Protein AF-A0AA94LKA6-F1 (afdb_monomer)

Secondary structure (DSSP, 8-state):
-HHHHHHHHHHHHHHT----PPP-TT-EEEETTEEEEEEEEE--BTTBPPEEEEEEEEE--SEEE--SEEE-TTSS-EEEEEEEEEEEE-TT-SEEEE-TT--EE-TTTTTTS---EEEE-

Nearest PDB structures (foldseek):
  2wym-assembly1_B  TM=2.350E-01  e=1.177E+00  Escherichia coli
  2wyl-assembly1_F  TM=4.725E-01  e=9.584E+00  Escherichia coli
  1ycf-assembly1_A  TM=3.942E-01  e=8.557E+00  Neomoorella thermoacetica
  6cfw-assembly1_K  TM=2.877E-01  e=5.754E+00  Pyrococcus furiosus DSM 3638
  2wyl-assembly1_C  TM=2.743E-01  e=3.264E+00  Escherichia coli

Organism: NCBI:txid1177574

Sequence (121 aa):
MKKIKFLLFVLLALLYVSNANALIVNDTFTRDGNTYRVTKMDEAHDGIPQTYNVAFVSSTNTTVNIPATVADPHNQYTFNVTAIANNSTVPNATSVTMPNTIVRIEANAFKGGNITSASST

Foldseek 3Di:
DVVVVVVVVVVVVVVPPDPDDDDDAQDWADDPQWIKGWHDADPDDPNRHTATAIATAEGQDQEAEDDQWDAGPVNPDIHGHAEHDALREYANYQEYEEEPSHPYYDHNRHPPHNHPYYYYD

InterPro domains:
  IPR032675 Leucine-rich repeat domain superfamily [G3DSA:3.80.10.10] (16-121)

Structure (mmCIF, N/CA/C/O backbone):
data_AF-A0AA94LKA6-F1
#
_entry.id   AF-A0AA94LKA6-F1
#
loop_
_atom_site.group_PDB
_atom_site.id
_atom_site.type_symbol
_atom_site.label_atom_id
_atom_site.label_alt_id
_atom_site.label_comp_id
_atom_site.label_asym_id
_atom_site.label_entity_id
_atom_site.label_seq_id
_atom_site.pdbx_PDB_ins_code
_atom_site.Cartn_x
_atom_site.Cartn_y
_atom_site.Cartn_z
_atom_site.occupancy
_atom_site.B_iso_or_equiv
_atom_site.auth_seq_id
_atom_site.auth_comp_id
_atom_site.auth_asym_id
_atom_site.auth_atom_id
_atom_site.pdbx_PDB_model_num
ATOM 1 N N . MET A 1 1 ? 1.556 45.954 -26.045 1.00 61.50 1 MET A N 1
ATOM 2 C CA . MET A 1 1 ? 0.857 45.415 -24.850 1.00 61.50 1 MET A CA 1
ATOM 3 C C . MET A 1 1 ? 0.376 43.963 -24.982 1.00 61.50 1 MET A C 1
ATOM 5 O O . MET A 1 1 ? 0.544 43.226 -24.023 1.00 61.50 1 MET A O 1
ATOM 9 N N . LYS A 1 2 ? -0.186 43.507 -26.119 1.00 63.22 2 LYS A N 1
ATOM 10 C CA . LYS A 1 2 ? -0.680 42.112 -26.267 1.00 63.22 2 LYS A CA 1
ATOM 11 C C . LYS A 1 2 ? 0.407 41.027 -26.110 1.00 63.22 2 LYS A C 1
ATOM 13 O O . LYS A 1 2 ? 0.162 40.033 -25.443 1.00 63.22 2 LYS A O 1
ATOM 18 N N . LYS A 1 3 ? 1.616 41.247 -26.649 1.00 65.31 3 LYS A N 1
ATOM 19 C CA . LYS A 1 3 ? 2.727 40.269 -26.606 1.00 65.31 3 LYS A CA 1
ATOM 20 C C . LYS A 1 3 ? 3.337 40.072 -25.208 1.00 65.31 3 LYS A C 1
ATOM 22 O O . LYS A 1 3 ? 3.614 38.946 -24.828 1.00 65.31 3 LYS A O 1
ATOM 27 N N . ILE A 1 4 ? 3.473 41.149 -24.429 1.00 76.56 4 ILE A N 1
ATOM 28 C CA . ILE A 1 4 ? 3.952 41.091 -23.032 1.00 76.56 4 ILE A CA 1
ATOM 29 C C . ILE A 1 4 ? 2.937 40.369 -22.141 1.00 76.56 4 ILE A C 1
ATOM 31 O O . ILE A 1 4 ? 3.318 39.530 -21.337 1.00 76.56 4 ILE A O 1
ATOM 35 N N . LYS A 1 5 ? 1.638 40.642 -22.329 1.00 71.56 5 LYS A N 1
ATOM 36 C CA . LYS A 1 5 ? 0.571 39.930 -21.612 1.00 71.56 5 LYS A CA 1
ATOM 37 C C . LYS A 1 5 ? 0.575 38.435 -21.943 1.00 71.56 5 LYS A C 1
ATOM 39 O O . LYS A 1 5 ? 0.506 37.628 -21.032 1.00 71.56 5 LYS A O 1
ATOM 44 N N . PHE A 1 6 ? 0.721 38.069 -23.218 1.00 79.88 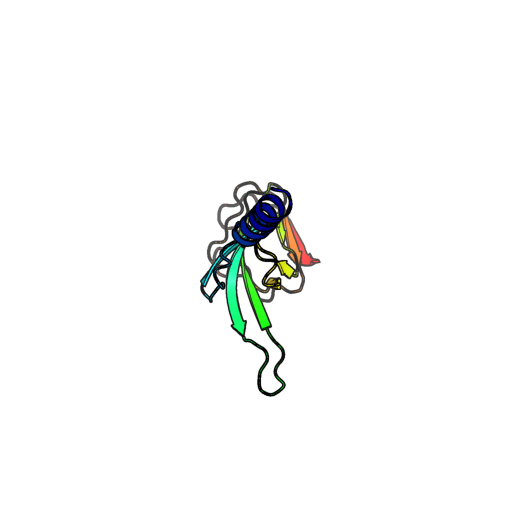6 PHE A N 1
ATOM 45 C CA . PHE A 1 6 ? 0.834 36.667 -23.634 1.00 79.88 6 PHE A CA 1
ATOM 46 C C . PHE A 1 6 ? 2.064 35.971 -23.030 1.00 79.88 6 PHE A C 1
ATOM 48 O O . PHE A 1 6 ? 1.937 34.877 -22.493 1.00 79.88 6 PHE A O 1
ATOM 55 N N . LEU A 1 7 ? 3.230 36.626 -23.040 1.00 83.00 7 LEU A N 1
ATOM 56 C CA . LEU A 1 7 ? 4.447 36.089 -22.424 1.00 83.00 7 LEU A CA 1
ATOM 57 C C . LEU A 1 7 ? 4.286 35.885 -20.908 1.00 83.00 7 LEU A C 1
ATOM 59 O O . LEU A 1 7 ? 4.722 34.866 -20.388 1.00 83.00 7 LEU A O 1
ATOM 63 N N . LEU A 1 8 ? 3.609 36.807 -20.215 1.00 82.62 8 LEU A N 1
ATOM 64 C CA . LEU A 1 8 ? 3.268 36.662 -18.796 1.00 82.62 8 LEU A CA 1
ATOM 65 C C . LEU A 1 8 ? 2.346 35.462 -18.534 1.00 82.62 8 LEU A C 1
ATOM 67 O O . LEU A 1 8 ? 2.559 34.753 -17.557 1.00 82.62 8 LEU A O 1
ATOM 71 N N . PHE A 1 9 ? 1.370 35.192 -19.408 1.00 81.69 9 PHE A N 1
ATOM 72 C CA . PHE A 1 9 ? 0.513 34.004 -19.284 1.00 81.69 9 PHE A CA 1
ATOM 73 C C . PHE A 1 9 ? 1.287 32.697 -19.494 1.00 81.69 9 PHE A C 1
ATOM 75 O O . PHE A 1 9 ? 1.067 31.741 -18.755 1.00 81.69 9 PHE A O 1
ATOM 82 N N . VAL A 1 10 ? 2.224 32.659 -20.445 1.00 81.75 10 VAL A N 1
ATOM 83 C CA . VAL A 1 10 ? 3.100 31.492 -20.655 1.00 81.75 10 VAL A CA 1
ATOM 84 C C . VAL A 1 10 ? 4.052 31.298 -19.470 1.00 81.75 10 VAL A C 1
ATOM 86 O O . VAL A 1 10 ? 4.216 30.179 -18.997 1.00 81.75 10 VAL A O 1
ATOM 89 N N . LEU A 1 11 ? 4.635 32.377 -18.939 1.00 79.81 11 LEU A N 1
ATOM 90 C CA . LEU A 1 11 ? 5.523 32.313 -17.777 1.00 79.81 11 LEU A CA 1
ATOM 91 C C . LEU A 1 11 ? 4.784 31.842 -16.515 1.00 79.81 11 LEU A C 1
ATOM 93 O O . LEU A 1 11 ? 5.321 31.049 -15.748 1.00 79.81 11 LEU A O 1
ATOM 97 N N . LEU A 1 12 ? 3.537 32.284 -16.325 1.00 77.31 12 LEU A N 1
ATOM 98 C CA . LEU A 1 12 ? 2.699 31.836 -15.217 1.00 77.31 12 LEU A CA 1
ATOM 99 C C . LEU A 1 12 ? 2.337 30.351 -15.355 1.00 77.31 12 LEU A C 1
ATOM 101 O O . LEU A 1 12 ? 2.409 29.632 -14.368 1.00 77.31 12 LEU A O 1
ATOM 105 N N . ALA A 1 13 ? 2.041 29.870 -16.570 1.00 72.88 13 ALA A N 1
ATOM 106 C CA . ALA A 1 13 ? 1.808 28.449 -16.847 1.00 72.88 13 ALA A CA 1
ATOM 107 C C . ALA A 1 13 ? 3.033 27.567 -16.526 1.00 72.88 13 ALA A C 1
ATOM 109 O O . ALA A 1 13 ? 2.875 26.455 -16.033 1.00 72.88 13 ALA A O 1
ATOM 110 N N . LEU A 1 14 ? 4.251 28.073 -16.745 1.00 67.75 14 LEU A N 1
ATOM 111 C CA . LEU A 1 14 ? 5.497 27.366 -16.419 1.00 67.75 14 LEU A CA 1
ATOM 112 C C . LEU A 1 14 ? 5.802 27.334 -14.911 1.00 67.75 14 LEU A C 1
ATOM 114 O O . LEU A 1 14 ? 6.500 26.437 -14.452 1.00 67.75 14 LEU A O 1
ATOM 118 N N . LEU A 1 15 ? 5.259 28.269 -14.124 1.00 62.84 15 LEU A N 1
ATOM 119 C CA . LEU A 1 15 ? 5.354 28.247 -12.657 1.00 62.84 15 LEU A CA 1
ATOM 120 C C . LEU A 1 15 ? 4.411 27.215 -12.011 1.00 62.84 15 LEU A C 1
ATOM 122 O O . LEU A 1 15 ? 4.591 26.892 -10.841 1.00 62.84 15 LEU A O 1
ATOM 126 N N . TYR A 1 16 ? 3.440 26.671 -12.757 1.00 62.47 16 TYR A N 1
ATOM 127 C CA . TYR A 1 16 ? 2.584 25.572 -12.288 1.00 62.47 16 TYR A CA 1
ATOM 128 C C . TYR A 1 16 ? 3.267 24.199 -12.330 1.00 62.47 16 TYR A C 1
ATOM 130 O O . TYR A 1 16 ? 2.633 23.204 -11.979 1.00 62.47 16 TYR A O 1
ATOM 138 N N . VAL A 1 17 ? 4.534 24.105 -12.748 1.00 58.72 17 VAL A N 1
ATOM 139 C CA . VAL A 1 17 ? 5.273 22.839 -12.699 1.00 58.72 17 VAL A CA 1
ATOM 140 C C . VAL A 1 17 ? 5.467 22.453 -11.230 1.00 58.72 17 VAL A C 1
ATOM 142 O O . VAL A 1 17 ? 6.297 23.015 -10.519 1.00 58.72 17 VAL A O 1
ATOM 145 N N . SER A 1 18 ? 4.655 21.509 -10.757 1.00 60.53 18 SER A N 1
ATOM 146 C CA . SER A 1 18 ? 4.778 20.924 -9.426 1.00 60.53 18 SER A CA 1
ATOM 147 C C . SER A 1 18 ? 6.123 20.210 -9.309 1.00 60.53 18 SER A C 1
ATOM 149 O O . SER A 1 18 ? 6.449 19.371 -10.149 1.00 60.53 18 SER A O 1
ATOM 151 N N . ASN A 1 19 ? 6.889 20.518 -8.261 1.00 57.09 19 ASN A N 1
ATOM 152 C CA . ASN A 1 19 ? 8.121 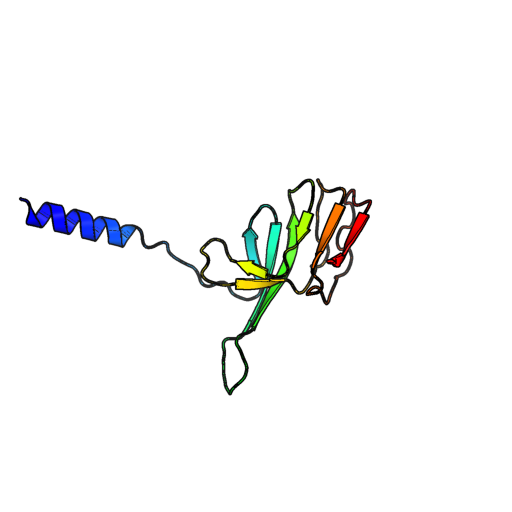19.805 -7.929 1.00 57.09 19 ASN A CA 1
ATOM 153 C C . ASN A 1 19 ? 7.776 18.351 -7.561 1.00 57.09 19 ASN A C 1
ATOM 155 O O . ASN A 1 19 ? 7.404 18.070 -6.422 1.00 57.09 19 ASN A O 1
ATOM 159 N N . ALA A 1 20 ? 7.852 17.437 -8.528 1.00 62.91 20 ALA A N 1
ATOM 160 C CA . ALA A 1 20 ? 7.701 16.009 -8.284 1.00 62.91 20 ALA A CA 1
ATOM 161 C C . ALA A 1 20 ? 9.022 15.476 -7.714 1.00 62.91 20 ALA A C 1
ATOM 163 O O . ALA A 1 20 ? 10.021 15.378 -8.426 1.00 62.91 20 ALA A O 1
ATOM 164 N N . ASN A 1 21 ? 9.045 15.174 -6.415 1.00 75.25 21 ASN A N 1
ATOM 165 C CA . ASN A 1 21 ? 10.150 14.412 -5.841 1.00 75.25 21 ASN A CA 1
ATOM 166 C C . ASN A 1 21 ? 9.991 12.953 -6.271 1.00 75.25 21 ASN A C 1
ATOM 168 O O . ASN A 1 21 ? 8.911 12.382 -6.119 1.00 75.25 21 ASN A O 1
ATOM 172 N N . ALA A 1 22 ? 11.058 12.356 -6.798 1.00 85.06 22 ALA A N 1
ATOM 173 C CA . ALA A 1 22 ? 11.060 10.931 -7.086 1.00 85.06 22 ALA A CA 1
ATOM 174 C C . ALA A 1 22 ? 10.933 10.151 -5.771 1.00 85.06 22 ALA A C 1
ATOM 176 O O . ALA A 1 22 ? 11.685 10.404 -4.831 1.00 85.06 22 ALA A O 1
ATOM 177 N N . LEU A 1 23 ? 9.984 9.216 -5.717 1.00 93.38 23 LEU A N 1
ATOM 178 C CA . LEU A 1 23 ? 9.861 8.295 -4.594 1.00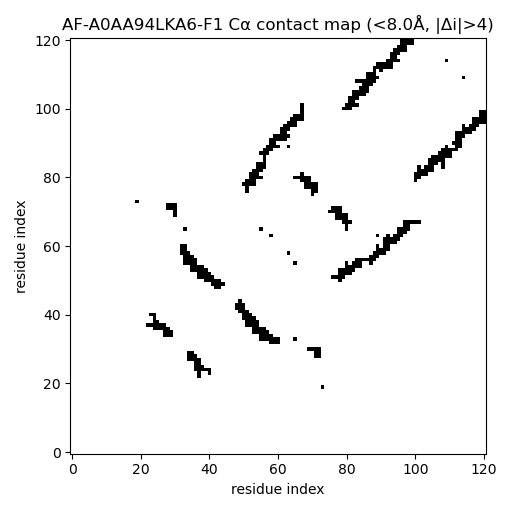 93.38 23 LEU A CA 1
ATOM 179 C C . LEU A 1 23 ? 11.017 7.288 -4.623 1.00 93.38 23 LEU A C 1
ATOM 181 O O . LEU A 1 23 ? 11.371 6.772 -5.682 1.00 93.38 23 LEU A O 1
ATOM 185 N N . ILE A 1 24 ? 11.566 6.966 -3.458 1.00 95.25 24 ILE A N 1
ATOM 186 C CA . ILE A 1 24 ? 12.568 5.913 -3.269 1.00 95.25 24 ILE A CA 1
ATOM 187 C C . ILE A 1 24 ? 12.057 4.841 -2.303 1.00 95.25 24 ILE A C 1
ATOM 189 O O . ILE A 1 24 ? 11.024 4.987 -1.650 1.00 95.25 24 ILE A O 1
ATOM 193 N N . VAL A 1 25 ? 12.770 3.717 -2.212 1.00 97.50 25 VAL A N 1
ATOM 194 C CA . VAL A 1 25 ? 12.430 2.648 -1.261 1.00 97.50 25 VAL A CA 1
ATOM 195 C C . VAL A 1 25 ? 12.382 3.199 0.169 1.00 97.50 25 VAL A C 1
ATOM 197 O O . VAL A 1 25 ? 13.277 3.923 0.595 1.00 97.50 25 VAL A O 1
ATOM 200 N N . ASN A 1 26 ? 11.354 2.781 0.911 1.00 97.88 26 ASN A N 1
ATOM 201 C CA . ASN A 1 26 ? 10.933 3.241 2.239 1.00 97.88 26 ASN A CA 1
ATOM 202 C C . ASN A 1 26 ? 10.148 4.552 2.293 1.00 97.88 26 ASN A C 1
ATOM 204 O O . ASN A 1 26 ? 9.562 4.821 3.346 1.00 97.88 26 ASN A O 1
ATOM 208 N N . ASP A 1 27 ? 10.036 5.300 1.195 1.00 97.69 27 ASP A N 1
ATOM 209 C CA . ASP A 1 27 ? 9.120 6.436 1.163 1.00 97.69 27 ASP A CA 1
ATOM 210 C C . ASP A 1 27 ? 7.681 5.976 1.359 1.00 97.69 27 ASP A C 1
ATOM 212 O O . ASP A 1 27 ? 7.297 4.855 1.006 1.00 97.69 27 ASP A O 1
ATOM 216 N N . THR A 1 28 ? 6.869 6.868 1.921 1.00 97.94 28 THR A N 1
ATOM 217 C CA . THR A 1 28 ? 5.440 6.629 2.102 1.00 97.94 28 THR A CA 1
ATOM 218 C C . THR A 1 28 ? 4.620 7.661 1.361 1.00 97.94 28 THR A C 1
ATOM 220 O O . THR A 1 28 ? 5.018 8.817 1.241 1.00 97.94 28 THR A O 1
ATOM 223 N N . PHE A 1 29 ? 3.454 7.243 0.889 1.00 97.81 29 PHE A N 1
A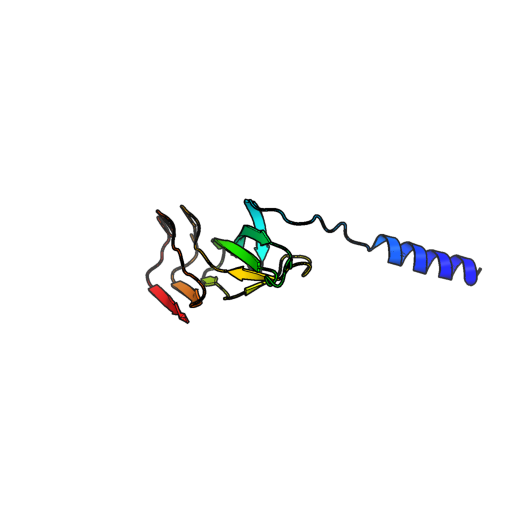TOM 224 C CA . PHE A 1 29 ? 2.470 8.137 0.301 1.00 97.81 29 PHE A CA 1
ATOM 225 C C . PHE A 1 29 ? 1.060 7.679 0.658 1.00 97.81 29 PHE A C 1
ATOM 227 O O . PHE A 1 29 ? 0.832 6.515 0.999 1.00 97.81 29 PHE A O 1
ATOM 234 N N . THR A 1 30 ? 0.104 8.599 0.562 1.00 97.62 30 THR A N 1
ATOM 235 C CA . THR A 1 30 ? -1.308 8.325 0.832 1.00 97.62 30 THR A CA 1
ATOM 236 C C . THR A 1 30 ? -2.130 8.507 -0.437 1.00 97.62 30 THR A C 1
ATOM 238 O O . THR A 1 30 ? -1.952 9.482 -1.166 1.00 97.62 30 THR A O 1
ATOM 241 N N . ARG A 1 31 ? -3.053 7.579 -0.687 1.00 97.31 31 ARG A N 1
ATOM 242 C CA . ARG A 1 31 ? -4.035 7.643 -1.771 1.00 97.31 31 ARG A CA 1
ATOM 243 C C . ARG A 1 31 ? -5.353 7.062 -1.273 1.00 97.31 31 ARG A C 1
ATOM 245 O O . ARG A 1 31 ? -5.357 5.991 -0.672 1.00 97.31 31 ARG A O 1
ATOM 252 N N . ASP A 1 32 ? -6.449 7.788 -1.481 1.00 95.88 32 ASP A N 1
ATOM 253 C CA . ASP A 1 32 ? -7.810 7.356 -1.127 1.00 95.88 32 ASP A CA 1
ATOM 254 C C . ASP A 1 32 ? -7.954 6.888 0.339 1.00 95.88 32 ASP A C 1
ATOM 256 O O . ASP A 1 32 ? -8.592 5.882 0.641 1.00 95.88 32 ASP A O 1
ATOM 260 N N . GLY A 1 33 ? -7.306 7.600 1.270 1.00 96.12 33 GLY A N 1
ATOM 261 C CA . GLY A 1 33 ? -7.334 7.290 2.708 1.00 96.12 33 GLY A CA 1
ATOM 262 C C . GLY A 1 33 ? -6.437 6.123 3.144 1.00 96.12 33 GLY A C 1
ATOM 263 O O . GLY A 1 33 ? -6.358 5.837 4.337 1.00 96.12 33 GLY A O 1
ATOM 264 N N . ASN A 1 34 ? -5.730 5.478 2.212 1.00 98.06 34 ASN A N 1
ATOM 265 C CA . ASN A 1 34 ? -4.777 4.404 2.479 1.00 98.06 34 ASN A CA 1
ATOM 266 C C . ASN A 1 34 ? -3.337 4.921 2.382 1.00 98.06 34 ASN A C 1
ATOM 268 O O . ASN A 1 34 ? -2.998 5.652 1.452 1.00 98.06 34 ASN A O 1
ATOM 272 N N . THR A 1 35 ? -2.476 4.507 3.307 1.00 98.56 35 THR A N 1
ATOM 273 C CA . THR A 1 35 ? -1.038 4.797 3.295 1.00 98.56 35 THR A CA 1
ATOM 274 C C . THR A 1 35 ? -0.268 3.586 2.797 1.00 98.56 35 THR A C 1
ATOM 276 O O . THR A 1 35 ? -0.509 2.462 3.245 1.00 98.56 35 THR A O 1
ATOM 279 N N . TYR A 1 36 ? 0.698 3.826 1.920 1.00 98.69 36 TYR A N 1
ATOM 280 C CA . TYR A 1 36 ? 1.555 2.815 1.320 1.00 98.69 36 TYR A CA 1
ATOM 281 C C . TYR A 1 36 ? 3.020 3.162 1.550 1.00 98.69 36 TYR A C 1
ATOM 283 O O . TYR A 1 36 ? 3.371 4.336 1.636 1.00 98.69 36 TYR A O 1
ATOM 291 N N . ARG A 1 37 ? 3.873 2.140 1.629 1.00 98.75 37 ARG A N 1
ATOM 292 C CA . ARG A 1 37 ? 5.331 2.271 1.687 1.00 98.75 37 ARG A CA 1
ATOM 293 C C . ARG A 1 37 ? 5.951 1.642 0.455 1.00 98.75 37 ARG A C 1
ATOM 295 O O . ARG A 1 37 ? 5.680 0.477 0.170 1.00 98.75 37 ARG A O 1
ATOM 302 N N . VAL A 1 38 ? 6.810 2.377 -0.236 1.00 98.56 38 VAL A N 1
ATOM 303 C CA . VAL A 1 38 ? 7.576 1.873 -1.375 1.00 98.56 38 VAL A CA 1
ATOM 304 C C . VAL A 1 38 ? 8.533 0.791 -0.892 1.00 98.56 38 VAL A C 1
ATOM 306 O O . VAL A 1 38 ? 9.316 0.990 0.034 1.00 98.56 38 VAL A O 1
ATOM 309 N N . THR A 1 39 ? 8.451 -0.380 -1.514 1.00 98.44 39 THR A N 1
ATOM 310 C CA . THR A 1 39 ? 9.290 -1.546 -1.187 1.00 98.44 39 THR A CA 1
ATOM 311 C C . THR A 1 39 ? 10.240 -1.920 -2.311 1.00 98.44 39 THR A C 1
ATOM 313 O O . THR A 1 39 ? 11.219 -2.617 -2.060 1.00 98.44 39 THR A O 1
ATOM 316 N N . LYS A 1 40 ? 9.959 -1.466 -3.536 1.00 98.00 40 LYS A N 1
ATOM 317 C CA . LYS A 1 40 ? 10.771 -1.758 -4.711 1.00 98.00 40 LYS A CA 1
ATOM 318 C C . LYS A 1 40 ? 10.644 -0.645 -5.750 1.00 98.00 40 LYS A C 1
ATOM 320 O O . LYS A 1 40 ? 9.518 -0.241 -6.040 1.00 98.00 40 LYS A O 1
ATOM 325 N N . MET A 1 41 ? 11.784 -0.207 -6.284 1.00 96.62 41 MET A N 1
ATOM 326 C CA . MET A 1 41 ? 11.920 0.755 -7.384 1.00 96.62 41 MET A CA 1
ATOM 327 C C . MET A 1 41 ? 12.974 0.239 -8.370 1.00 96.62 41 MET A C 1
ATOM 329 O O . MET A 1 41 ? 14.105 0.718 -8.368 1.00 96.62 41 MET A O 1
ATOM 333 N N . ASP A 1 42 ? 12.608 -0.766 -9.171 1.00 95.31 42 ASP A N 1
ATOM 334 C CA . ASP A 1 42 ? 13.486 -1.301 -10.218 1.00 95.31 42 ASP A CA 1
ATOM 335 C C . ASP A 1 42 ? 12.991 -0.827 -11.586 1.00 95.31 42 ASP A C 1
ATOM 337 O O . ASP A 1 42 ? 11.900 -1.200 -12.029 1.00 95.31 42 ASP A O 1
ATOM 341 N N . GLU A 1 43 ? 13.799 -0.002 -12.244 1.00 93.62 43 GLU A N 1
ATOM 342 C CA . GLU A 1 43 ? 13.601 0.421 -13.632 1.00 93.62 43 GLU A CA 1
ATOM 343 C C . GLU A 1 43 ? 13.833 -0.750 -14.598 1.00 93.62 43 GLU A C 1
ATOM 345 O O . GLU A 1 43 ? 14.514 -1.722 -14.270 1.00 93.62 43 GLU A O 1
ATOM 350 N N . ALA A 1 44 ? 13.286 -0.666 -15.812 1.00 94.81 44 ALA A N 1
ATOM 351 C CA . ALA A 1 44 ? 13.541 -1.687 -16.825 1.00 94.81 44 ALA A CA 1
ATOM 352 C C . ALA A 1 44 ? 15.021 -1.680 -17.258 1.00 94.81 44 ALA A C 1
ATOM 354 O O . ALA A 1 44 ? 15.544 -0.647 -17.679 1.00 94.81 44 ALA A O 1
ATOM 355 N N . HIS A 1 45 ? 15.686 -2.836 -17.211 1.00 93.81 45 HIS A N 1
ATOM 356 C CA . HIS A 1 45 ? 17.068 -3.006 -17.675 1.00 93.81 45 HIS A CA 1
ATOM 357 C C . HIS A 1 45 ? 17.315 -4.448 -18.141 1.00 93.81 45 HIS A C 1
ATOM 359 O O . HIS A 1 45 ? 16.669 -5.368 -17.659 1.00 93.81 45 HIS A O 1
ATOM 365 N N . ASP A 1 46 ? 18.226 -4.669 -19.095 1.00 94.31 46 ASP A N 1
ATOM 366 C CA . ASP A 1 46 ? 18.673 -6.009 -19.536 1.00 94.31 46 ASP A CA 1
ATOM 367 C C . ASP A 1 46 ? 17.552 -7.012 -19.897 1.00 94.31 46 ASP A C 1
ATOM 369 O O . ASP A 1 46 ? 17.671 -8.217 -19.679 1.00 94.31 46 ASP A O 1
ATOM 373 N N . GLY A 1 47 ? 16.431 -6.524 -20.443 1.00 93.12 47 GLY A N 1
ATOM 374 C CA . GLY A 1 47 ? 15.256 -7.352 -20.756 1.00 93.12 47 GLY A CA 1
ATOM 375 C C . GLY A 1 47 ? 14.388 -7.716 -19.543 1.00 93.12 47 GLY A C 1
ATOM 376 O O . GLY A 1 47 ? 13.391 -8.421 -19.693 1.00 93.12 47 GLY A O 1
ATOM 377 N N . ILE A 1 48 ? 14.731 -7.213 -18.357 1.00 93.12 48 ILE A N 1
ATOM 378 C CA . ILE A 1 48 ? 13.929 -7.281 -17.139 1.00 93.12 48 ILE A CA 1
ATOM 379 C C . ILE A 1 48 ? 12.924 -6.120 -17.164 1.00 93.12 48 ILE A C 1
ATOM 381 O O . ILE A 1 48 ? 13.323 -4.963 -17.334 1.00 93.12 48 ILE A O 1
ATOM 385 N N . PRO A 1 49 ? 11.615 -6.394 -17.019 1.00 94.25 49 PRO A N 1
ATOM 386 C CA . PRO A 1 49 ? 10.609 -5.347 -16.990 1.00 94.25 49 PRO A CA 1
ATOM 387 C C . PRO A 1 49 ? 10.695 -4.528 -15.700 1.00 94.25 49 PRO A C 1
ATOM 389 O O . PRO A 1 49 ? 11.017 -5.039 -14.624 1.00 94.25 49 PRO A O 1
ATOM 392 N N . GLN A 1 50 ? 10.314 -3.258 -15.816 1.00 95.44 50 GLN A N 1
ATOM 393 C CA . GLN A 1 50 ? 10.143 -2.354 -14.685 1.00 95.44 50 GLN A CA 1
ATOM 394 C C . GLN A 1 50 ? 9.234 -2.985 -13.621 1.00 95.44 50 GLN A C 1
ATOM 396 O O . GLN A 1 50 ? 8.175 -3.531 -13.937 1.00 95.44 50 GLN A O 1
ATOM 401 N N . THR A 1 51 ? 9.632 -2.898 -12.353 1.00 96.75 51 THR A N 1
ATOM 402 C CA . THR A 1 51 ? 8.870 -3.455 -11.231 1.00 96.75 51 THR A CA 1
ATOM 403 C C . THR A 1 51 ? 8.837 -2.489 -10.056 1.00 96.75 51 THR A C 1
ATOM 405 O O . THR A 1 51 ? 9.826 -2.336 -9.336 1.00 96.75 51 THR A O 1
ATOM 408 N N . TYR A 1 52 ? 7.658 -1.917 -9.801 1.00 98.12 52 TYR A N 1
ATOM 409 C CA . TYR A 1 52 ? 7.395 -1.045 -8.657 1.00 98.12 52 TYR A CA 1
ATOM 410 C C . TYR A 1 52 ? 6.397 -1.683 -7.714 1.00 98.12 52 TYR A C 1
ATOM 412 O O . TYR A 1 52 ? 5.274 -1.993 -8.110 1.00 98.12 52 TYR A O 1
ATOM 420 N N . ASN A 1 53 ? 6.799 -1.846 -6.454 1.00 98.50 53 ASN A N 1
ATOM 421 C CA . ASN A 1 53 ? 5.970 -2.492 -5.445 1.00 98.50 53 ASN A CA 1
ATOM 422 C C . ASN A 1 53 ? 5.847 -1.632 -4.196 1.00 98.50 53 ASN A C 1
ATOM 424 O O . ASN A 1 53 ? 6.821 -1.031 -3.728 1.00 98.50 53 ASN A O 1
ATOM 428 N N . VAL A 1 54 ? 4.674 -1.681 -3.580 1.00 98.81 54 VAL A N 1
ATOM 429 C CA . VAL A 1 54 ? 4.408 -1.091 -2.271 1.00 98.81 54 VAL A CA 1
ATOM 430 C C . VAL A 1 54 ? 3.824 -2.110 -1.301 1.00 98.81 54 VAL A C 1
ATOM 432 O O . VAL A 1 54 ? 3.195 -3.099 -1.687 1.00 98.81 54 VAL A O 1
ATOM 435 N N . ALA A 1 55 ? 4.008 -1.826 -0.016 1.00 98.81 55 ALA A N 1
ATOM 436 C CA . ALA A 1 55 ? 3.262 -2.448 1.063 1.00 98.81 55 ALA A CA 1
ATOM 437 C C . ALA A 1 55 ? 2.182 -1.486 1.571 1.00 98.81 55 ALA A C 1
ATOM 439 O O . ALA A 1 55 ? 2.457 -0.304 1.774 1.00 98.81 55 ALA A O 1
ATOM 440 N N . PHE A 1 56 ? 0.976 -1.986 1.823 1.00 98.69 56 PHE A N 1
ATOM 441 C CA . PHE A 1 56 ? -0.040 -1.258 2.581 1.00 98.69 56 PHE A CA 1
ATOM 442 C C . PHE A 1 56 ? 0.425 -1.077 4.032 1.00 98.69 56 PHE A C 1
AT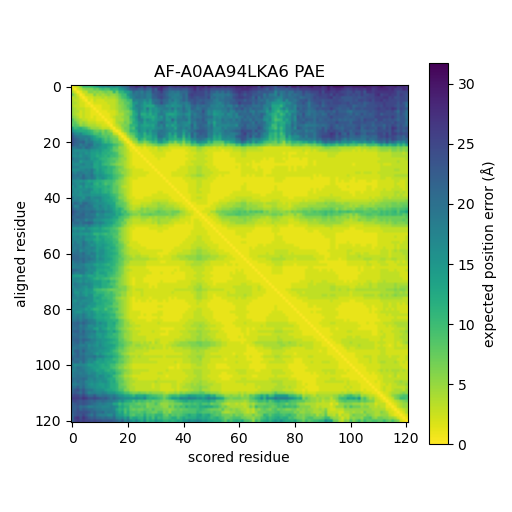OM 444 O O . PHE A 1 56 ? 0.957 -2.017 4.620 1.00 98.69 56 PHE A O 1
ATOM 451 N N . VAL A 1 57 ? 0.227 0.112 4.605 1.00 98.56 57 VAL A N 1
ATOM 452 C CA . VAL A 1 57 ? 0.676 0.474 5.962 1.00 98.56 57 VAL A CA 1
ATOM 453 C C . VAL A 1 57 ? -0.494 0.817 6.872 1.00 98.56 57 VAL A C 1
ATOM 455 O O . VAL A 1 57 ? -0.541 0.380 8.018 1.00 98.56 57 VAL A O 1
ATOM 458 N N . SER A 1 58 ? -1.438 1.628 6.405 1.00 98.00 58 SER A N 1
ATOM 459 C CA . SER A 1 58 ? -2.580 2.015 7.229 1.00 98.00 58 SER A CA 1
ATOM 460 C C . SER A 1 58 ? -3.752 2.501 6.398 1.00 98.00 58 SER A C 1
ATOM 462 O O . SER A 1 58 ? -3.603 2.810 5.217 1.00 98.00 58 SER A O 1
ATOM 464 N N . SER A 1 59 ? -4.922 2.591 7.023 1.00 97.50 59 SER A N 1
ATOM 465 C CA . SER A 1 59 ? -6.074 3.269 6.438 1.00 97.50 59 SER A CA 1
ATOM 466 C C . SER A 1 59 ? -6.864 4.029 7.489 1.00 97.50 59 SER A C 1
ATOM 468 O O . SER A 1 59 ? -7.021 3.566 8.621 1.00 97.50 59 SER A O 1
ATOM 470 N N . THR A 1 60 ? -7.394 5.183 7.098 1.00 95.81 60 THR A N 1
ATOM 471 C CA . THR A 1 60 ? -8.375 5.937 7.886 1.00 95.81 60 THR A CA 1
ATOM 472 C C . THR A 1 60 ? -9.819 5.587 7.519 1.00 95.81 60 THR A C 1
ATOM 474 O O . THR A 1 60 ? -10.742 6.061 8.184 1.00 95.81 60 THR A O 1
ATOM 477 N N . ASN A 1 61 ? -10.031 4.743 6.505 1.00 94.94 61 ASN A N 1
ATOM 478 C CA . ASN A 1 61 ? -11.354 4.379 6.007 1.00 94.94 61 ASN A CA 1
ATOM 479 C C . ASN A 1 61 ? -12.105 3.440 6.966 1.00 94.94 61 ASN A C 1
ATOM 481 O O . ASN A 1 61 ? -11.507 2.640 7.686 1.00 94.94 61 ASN A O 1
ATOM 485 N N . THR A 1 62 ? -13.438 3.503 6.937 1.00 93.31 62 THR A N 1
ATOM 486 C CA . THR A 1 62 ? -14.328 2.592 7.687 1.00 93.31 62 THR A CA 1
ATOM 487 C C . THR A 1 62 ? -14.559 1.257 6.977 1.00 93.31 62 THR A C 1
ATOM 489 O O . THR A 1 62 ? -14.912 0.257 7.597 1.00 93.31 62 THR A O 1
ATOM 492 N N . THR A 1 63 ? -14.341 1.225 5.664 1.00 91.12 63 THR A N 1
ATOM 493 C CA . THR A 1 63 ? -14.261 0.014 4.844 1.00 91.12 63 THR A CA 1
ATOM 494 C C . THR A 1 63 ? -12.967 0.096 4.059 1.00 91.12 63 THR A C 1
ATOM 496 O O . THR A 1 63 ? -12.759 1.051 3.310 1.00 91.12 63 THR A O 1
ATOM 499 N N . VAL A 1 64 ? -12.071 -0.866 4.259 1.00 96.12 64 VAL A N 1
ATOM 500 C CA . VAL A 1 64 ? -10.744 -0.820 3.644 1.00 96.12 64 VAL A CA 1
ATOM 501 C C . VAL A 1 64 ? -10.749 -1.697 2.408 1.00 96.12 64 VAL A C 1
ATOM 503 O O . VAL A 1 64 ? -10.817 -2.920 2.501 1.00 96.12 64 VAL A O 1
ATOM 506 N N . ASN A 1 65 ? -10.659 -1.055 1.249 1.00 96.31 65 ASN A N 1
ATOM 507 C CA . ASN A 1 65 ? -10.382 -1.723 -0.011 1.00 96.31 65 ASN A CA 1
ATOM 508 C C . ASN A 1 65 ? -8.923 -1.466 -0.387 1.00 96.31 65 ASN A C 1
ATOM 510 O O . ASN A 1 65 ? -8.535 -0.319 -0.626 1.00 96.31 65 ASN A O 1
ATOM 514 N N . ILE A 1 66 ? -8.114 -2.519 -0.399 1.00 97.94 66 ILE A N 1
ATOM 515 C CA . ILE A 1 66 ? -6.726 -2.456 -0.848 1.00 97.94 66 ILE A CA 1
ATOM 516 C C . ILE A 1 66 ? -6.738 -2.803 -2.342 1.00 97.94 66 ILE A C 1
ATOM 518 O O . ILE A 1 66 ? -7.186 -3.887 -2.703 1.00 97.94 66 ILE A O 1
ATOM 522 N N . PRO A 1 67 ? -6.310 -1.903 -3.240 1.00 98.06 67 PRO A N 1
ATOM 523 C CA . PRO A 1 67 ? -6.319 -2.186 -4.669 1.00 98.06 67 PRO A CA 1
ATOM 524 C C . PRO A 1 67 ? -5.101 -3.029 -5.069 1.00 98.06 67 PRO A C 1
ATOM 526 O O . PRO A 1 67 ? -4.058 -2.960 -4.423 1.00 98.06 67 PRO A O 1
ATOM 529 N N . ALA A 1 68 ? -5.203 -3.782 -6.169 1.00 98.44 68 ALA A N 1
ATOM 530 C CA . ALA A 1 68 ? -4.070 -4.522 -6.745 1.00 98.44 68 ALA A CA 1
ATOM 531 C C . ALA A 1 68 ? -2.920 -3.594 -7.170 1.00 98.44 68 ALA A C 1
ATOM 533 O O . ALA A 1 68 ? -1.743 -3.932 -7.037 1.00 98.44 68 ALA A O 1
ATOM 534 N N . THR A 1 69 ? -3.270 -2.397 -7.643 1.00 98.44 69 THR A N 1
ATOM 535 C CA . THR A 1 69 ? -2.332 -1.356 -8.062 1.00 98.44 69 THR A CA 1
ATOM 536 C C . THR A 1 69 ? -2.741 -0.000 -7.507 1.00 98.44 69 THR A C 1
ATOM 538 O O . THR A 1 69 ? -3.933 0.286 -7.400 1.00 98.44 69 THR A O 1
ATOM 541 N N . VAL A 1 70 ? -1.776 0.870 -7.226 1.00 98.50 70 VAL A N 1
ATOM 542 C CA . VAL A 1 70 ? -2.035 2.236 -6.758 1.00 98.50 70 VAL A CA 1
ATOM 543 C C . VAL A 1 70 ? -1.062 3.224 -7.393 1.00 98.50 70 VAL A C 1
ATOM 545 O O . VAL A 1 70 ? 0.132 2.949 -7.496 1.00 98.50 70 VAL A O 1
ATOM 548 N N . ALA A 1 71 ? -1.577 4.374 -7.825 1.00 97.62 71 ALA A N 1
ATOM 549 C CA . ALA A 1 71 ? -0.754 5.485 -8.285 1.00 97.62 71 ALA A CA 1
ATOM 550 C C . ALA A 1 71 ? -0.312 6.357 -7.102 1.00 97.62 71 ALA A C 1
ATOM 552 O O . ALA A 1 71 ? -1.066 6.538 -6.139 1.00 97.62 71 ALA A O 1
ATOM 553 N N . ASP A 1 72 ? 0.887 6.926 -7.180 1.00 95.44 72 ASP A N 1
ATOM 554 C CA . ASP A 1 72 ? 1.310 7.962 -6.238 1.00 95.44 72 ASP A CA 1
ATOM 555 C C . ASP A 1 72 ? 0.426 9.230 -6.367 1.00 95.44 72 ASP A C 1
ATOM 557 O O . ASP A 1 72 ? -0.366 9.363 -7.309 1.00 95.44 72 ASP A O 1
ATOM 561 N N . PRO A 1 73 ? 0.528 10.199 -5.439 1.00 93.56 73 PRO A N 1
ATOM 562 C CA . PRO A 1 73 ? -0.311 11.397 -5.459 1.00 93.56 73 PRO A CA 1
ATOM 563 C C . PRO A 1 73 ? -0.223 12.215 -6.755 1.00 93.56 73 PRO A C 1
ATOM 565 O O . PRO A 1 73 ? -1.213 12.841 -7.131 1.00 93.56 73 PRO A O 1
ATOM 568 N N . HIS A 1 74 ? 0.919 12.185 -7.451 1.00 90.62 74 HIS A N 1
ATOM 569 C CA . HIS A 1 74 ? 1.140 12.943 -8.684 1.00 90.62 74 HIS A CA 1
ATOM 570 C C . HIS A 1 74 ? 0.937 12.106 -9.955 1.00 90.62 74 HIS A C 1
ATOM 572 O O . HIS A 1 74 ? 1.092 12.628 -11.057 1.00 90.62 74 HIS A O 1
ATOM 578 N N . ASN A 1 75 ? 0.545 10.835 -9.820 1.00 92.62 75 ASN A N 1
ATOM 579 C CA . ASN A 1 75 ? 0.409 9.871 -10.916 1.00 92.62 75 ASN A CA 1
ATOM 580 C C . ASN A 1 75 ? 1.690 9.727 -11.767 1.00 92.62 75 ASN A C 1
ATOM 582 O O . ASN A 1 75 ? 1.621 9.433 -12.960 1.00 92.62 75 ASN A O 1
ATOM 586 N N . GLN A 1 76 ? 2.853 9.951 -11.158 1.00 92.25 76 GLN A N 1
ATOM 587 C CA . GLN A 1 76 ? 4.163 9.715 -11.749 1.00 92.25 76 GLN A CA 1
ATOM 588 C C . GLN A 1 76 ? 4.487 8.216 -11.808 1.00 92.25 76 GLN A C 1
ATOM 590 O O . GLN A 1 76 ? 5.073 7.749 -12.781 1.00 92.25 76 GLN A O 1
ATOM 595 N N . TYR A 1 77 ? 4.087 7.457 -10.787 1.00 94.56 77 TYR A N 1
ATOM 596 C CA . TYR A 1 77 ? 4.375 6.034 -10.648 1.00 94.56 77 TYR A CA 1
ATOM 597 C C . TYR A 1 77 ? 3.098 5.251 -10.352 1.00 94.56 77 TYR A C 1
ATOM 599 O O . TYR A 1 77 ? 2.263 5.676 -9.555 1.00 94.56 77 TYR A O 1
ATOM 607 N N . THR A 1 78 ? 2.971 4.070 -10.959 1.00 97.19 78 THR A N 1
ATOM 608 C CA . THR A 1 78 ? 1.963 3.068 -10.585 1.00 97.19 78 THR A CA 1
ATOM 609 C C . THR A 1 78 ? 2.667 1.879 -9.950 1.00 97.19 78 THR A C 1
ATOM 611 O O . THR A 1 78 ? 3.568 1.296 -10.550 1.00 97.19 78 THR A O 1
ATOM 614 N N . PHE A 1 79 ? 2.256 1.531 -8.735 1.00 98.56 79 PHE A N 1
ATOM 615 C CA . PHE A 1 79 ? 2.836 0.460 -7.936 1.00 98.56 79 PHE A CA 1
ATOM 616 C C . PHE A 1 79 ? 1.890 -0.732 -7.860 1.00 98.56 79 PHE A C 1
ATOM 618 O O . PHE A 1 79 ? 0.688 -0.550 -7.670 1.00 98.56 79 PHE A O 1
ATOM 625 N N . ASN A 1 80 ? 2.437 -1.945 -7.892 1.00 98.56 80 ASN A N 1
ATOM 626 C CA . ASN A 1 80 ? 1.728 -3.137 -7.442 1.00 98.56 80 ASN A CA 1
ATOM 627 C C . ASN A 1 80 ? 1.684 -3.151 -5.912 1.00 98.56 80 ASN A C 1
ATOM 629 O O . ASN A 1 80 ? 2.710 -2.971 -5.248 1.00 98.56 80 ASN A O 1
ATOM 633 N N . VAL A 1 81 ? 0.515 -3.402 -5.332 1.00 98.69 81 VAL A N 1
ATOM 634 C CA . VAL A 1 81 ? 0.397 -3.614 -3.888 1.00 98.69 81 VAL A CA 1
ATOM 635 C C . VAL A 1 81 ? 0.628 -5.093 -3.618 1.00 98.69 81 VAL A C 1
ATOM 637 O O . VAL A 1 81 ? -0.220 -5.931 -3.921 1.00 98.69 81 VAL A O 1
ATOM 640 N N . THR A 1 82 ? 1.801 -5.426 -3.082 1.00 98.62 82 THR A N 1
ATOM 641 C CA . THR A 1 82 ? 2.239 -6.827 -2.956 1.00 98.62 82 THR A CA 1
ATOM 642 C C . THR A 1 82 ? 2.336 -7.312 -1.517 1.00 98.62 82 THR A C 1
ATOM 644 O O . THR A 1 82 ? 2.556 -8.500 -1.278 1.00 98.62 82 THR A O 1
ATOM 647 N N . ALA A 1 83 ? 2.218 -6.412 -0.540 1.00 98.56 83 ALA A N 1
ATOM 648 C CA . ALA A 1 83 ? 2.343 -6.776 0.863 1.00 98.56 83 ALA A CA 1
ATOM 649 C C . ALA A 1 83 ? 1.476 -5.927 1.796 1.00 98.56 83 ALA A C 1
ATOM 651 O O . ALA A 1 83 ? 1.112 -4.797 1.481 1.00 98.56 83 ALA A O 1
ATOM 652 N N . ILE A 1 84 ? 1.224 -6.466 2.986 1.00 98.38 84 ILE A N 1
ATOM 653 C CA . ILE A 1 84 ? 0.736 -5.731 4.153 1.00 98.38 84 ILE A CA 1
ATOM 654 C C . ILE A 1 84 ? 1.903 -5.591 5.129 1.00 98.38 84 ILE A C 1
ATOM 656 O O . ILE A 1 84 ? 2.512 -6.590 5.515 1.00 98.38 84 ILE A O 1
ATOM 660 N N . ALA A 1 85 ? 2.245 -4.358 5.497 1.00 98.50 85 ALA A N 1
ATOM 661 C CA . ALA A 1 85 ? 3.403 -4.049 6.323 1.00 98.50 85 ALA A CA 1
ATOM 662 C C . ALA A 1 85 ? 3.221 -4.481 7.785 1.00 98.50 85 ALA A C 1
ATOM 664 O O . ALA A 1 85 ? 2.108 -4.665 8.290 1.00 98.50 85 ALA A O 1
ATOM 665 N N . ASN A 1 86 ? 4.348 -4.596 8.485 1.00 97.62 86 ASN A N 1
ATOM 666 C CA . ASN A 1 86 ? 4.387 -4.909 9.905 1.00 97.62 86 ASN A CA 1
ATOM 667 C C . ASN A 1 86 ? 3.626 -3.849 10.711 1.00 97.62 86 ASN A C 1
ATOM 669 O O . ASN A 1 86 ? 3.782 -2.654 10.468 1.00 97.62 86 ASN A O 1
ATOM 673 N N . ASN A 1 87 ? 2.840 -4.291 11.694 1.00 96.44 87 ASN A N 1
ATOM 674 C CA . ASN A 1 87 ? 2.014 -3.413 12.530 1.00 96.44 87 ASN A CA 1
ATOM 675 C C . ASN A 1 87 ? 1.059 -2.502 11.730 1.00 96.44 87 ASN A C 1
ATOM 677 O O . ASN A 1 87 ? 0.767 -1.395 12.178 1.00 96.44 87 ASN A O 1
ATOM 681 N N . SER A 1 88 ? 0.588 -2.931 10.550 1.00 97.44 88 SER A N 1
ATOM 682 C CA . SER A 1 88 ? -0.366 -2.128 9.774 1.00 97.44 88 SER A CA 1
ATOM 683 C C . SER A 1 88 ? -1.644 -1.852 10.566 1.00 97.44 88 SER A C 1
ATOM 685 O O . SER A 1 88 ? -2.186 -2.770 11.183 1.00 97.44 88 SER A O 1
ATOM 687 N N . THR A 1 89 ? -2.158 -0.620 10.529 1.00 96.12 89 THR A N 1
ATOM 688 C CA . THR A 1 89 ? -3.298 -0.198 11.363 1.00 96.12 89 THR A CA 1
ATOM 689 C C . THR A 1 89 ? -4.493 0.286 10.546 1.00 96.12 89 THR A C 1
ATOM 691 O O . THR A 1 89 ? -4.366 1.041 9.586 1.00 96.12 89 THR A O 1
ATOM 694 N N . VAL A 1 90 ? -5.687 -0.146 10.952 1.00 95.94 90 VAL A N 1
ATOM 695 C CA . VAL A 1 90 ? -6.972 0.211 10.323 1.00 95.94 90 VAL A CA 1
ATOM 696 C C . VAL A 1 90 ? -8.019 0.496 11.409 1.00 95.94 90 VAL A C 1
ATOM 698 O O . VAL A 1 90 ? -9.002 -0.228 11.544 1.00 95.94 90 VAL A O 1
ATOM 701 N N . PRO A 1 91 ? -7.794 1.510 12.265 1.00 94.75 91 PRO A N 1
ATOM 702 C CA . PRO A 1 91 ? -8.549 1.682 13.511 1.00 94.75 91 PRO A CA 1
ATOM 703 C C . PRO A 1 91 ? -10.061 1.852 13.300 1.00 94.75 91 PRO A C 1
ATOM 705 O O . PRO A 1 91 ? -10.853 1.438 14.145 1.00 94.75 91 PRO A O 1
ATOM 708 N N . ASN A 1 92 ? -10.460 2.421 12.161 1.00 94.69 92 ASN A N 1
ATOM 709 C CA . ASN A 1 92 ? -11.854 2.747 11.864 1.00 94.69 92 ASN A CA 1
ATOM 710 C C . ASN A 1 92 ? -12.594 1.631 11.119 1.00 94.69 92 ASN A C 1
ATOM 712 O O . ASN A 1 92 ? -13.805 1.728 10.926 1.00 94.69 92 ASN A O 1
ATOM 716 N N . ALA A 1 93 ? -11.878 0.602 10.665 1.00 94.00 93 ALA A N 1
ATOM 717 C CA . ALA A 1 93 ? -12.423 -0.409 9.781 1.00 94.00 93 ALA A CA 1
ATOM 718 C C . ALA A 1 93 ? -12.958 -1.617 10.546 1.00 94.00 93 ALA A C 1
ATOM 720 O O . ALA A 1 93 ? -12.388 -2.029 11.557 1.00 94.00 93 ALA A O 1
ATOM 721 N N . THR A 1 94 ? -14.015 -2.221 10.008 1.00 94.25 94 THR A N 1
ATOM 722 C CA . THR A 1 94 ? -14.519 -3.537 10.443 1.00 94.25 94 THR A CA 1
ATOM 723 C C . THR A 1 94 ? -14.303 -4.629 9.398 1.00 94.25 94 THR A C 1
ATOM 725 O O . THR A 1 94 ? -14.358 -5.817 9.715 1.00 94.25 94 THR A O 1
ATOM 728 N N . SER A 1 95 ? -14.007 -4.242 8.156 1.00 92.62 95 SER A N 1
ATOM 729 C CA . SER A 1 95 ? -13.727 -5.153 7.050 1.00 92.62 95 SER A CA 1
ATOM 730 C C . SER A 1 95 ? -12.540 -4.672 6.220 1.00 92.62 95 SER A C 1
ATOM 732 O O . SER A 1 95 ? -12.340 -3.466 6.026 1.00 92.62 95 SER A O 1
ATOM 734 N N . VAL A 1 96 ? -11.760 -5.637 5.731 1.00 94.94 96 VAL A N 1
ATOM 735 C CA . VAL A 1 96 ? -10.687 -5.412 4.759 1.00 94.94 96 VAL A CA 1
ATOM 736 C C . VAL A 1 96 ? -10.892 -6.339 3.564 1.00 94.94 96 VAL A C 1
ATOM 738 O O . VAL A 1 96 ? -11.044 -7.551 3.724 1.00 94.94 96 VAL A O 1
ATOM 741 N N . THR A 1 97 ? -10.860 -5.768 2.365 1.00 96.25 97 THR A N 1
ATOM 742 C CA . THR A 1 97 ? -10.764 -6.515 1.106 1.00 96.25 97 THR A CA 1
ATOM 743 C C . THR A 1 97 ? -9.369 -6.326 0.530 1.00 96.25 97 THR A C 1
ATOM 745 O O . THR A 1 97 ? -8.865 -5.201 0.482 1.00 96.25 97 THR A O 1
ATOM 748 N N . MET A 1 98 ? -8.732 -7.429 0.146 1.00 95.19 98 MET A N 1
ATOM 749 C CA . MET A 1 98 ? -7.371 -7.457 -0.384 1.00 95.19 98 MET A CA 1
ATOM 750 C C . MET A 1 98 ? -7.337 -8.079 -1.780 1.00 95.19 98 MET A C 1
ATOM 752 O O . MET A 1 98 ? -8.071 -9.027 -2.041 1.00 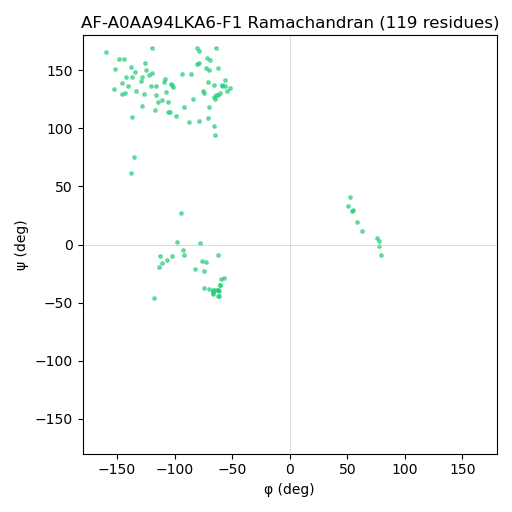95.19 98 MET A O 1
ATOM 756 N N . PRO A 1 99 ? -6.451 -7.610 -2.664 1.00 97.62 99 PRO A N 1
ATOM 757 C CA . PRO A 1 99 ? -6.271 -8.202 -3.976 1.00 97.62 99 PRO A CA 1
ATOM 758 C C . PRO A 1 99 ? -5.424 -9.476 -3.872 1.00 97.62 99 PRO A C 1
ATOM 760 O O . PRO A 1 99 ? -4.582 -9.614 -2.979 1.00 97.62 99 PRO A O 1
ATOM 763 N N . ASN A 1 100 ? -5.565 -10.374 -4.844 1.00 96.88 100 ASN A N 1
ATOM 764 C CA . ASN A 1 100 ? -4.705 -11.555 -4.985 1.00 96.88 100 ASN A CA 1
ATOM 765 C C . ASN A 1 100 ? -3.209 -11.245 -5.232 1.00 96.88 100 ASN A C 1
ATOM 767 O O . ASN A 1 100 ? -2.377 -12.148 -5.163 1.00 96.88 100 ASN A O 1
ATOM 771 N N . THR A 1 101 ? -2.846 -9.981 -5.480 1.00 97.81 101 THR A N 1
ATOM 772 C CA . THR A 1 101 ? -1.452 -9.533 -5.618 1.00 97.81 101 THR A CA 1
ATOM 773 C C . THR A 1 101 ? -0.701 -9.501 -4.286 1.00 97.81 101 THR A C 1
ATOM 775 O O . THR A 1 101 ? 0.530 -9.434 -4.286 1.00 97.81 101 THR A O 1
ATOM 778 N N . ILE A 1 102 ? -1.402 -9.559 -3.146 1.00 98.12 102 ILE A N 1
ATOM 779 C CA . ILE A 1 102 ? -0.777 -9.649 -1.823 1.00 98.12 102 ILE A CA 1
ATOM 780 C C . ILE A 1 102 ? -0.150 -11.032 -1.650 1.00 98.12 102 ILE A C 1
ATOM 782 O O . ILE A 1 102 ? -0.838 -12.027 -1.441 1.00 98.12 102 ILE A O 1
ATOM 786 N N . VAL A 1 103 ? 1.179 -11.077 -1.661 1.00 97.19 103 VAL A N 1
ATOM 787 C CA . VAL A 1 103 ? 1.959 -12.308 -1.451 1.00 97.19 103 VAL A CA 1
ATOM 788 C C . VAL A 1 103 ? 2.551 -12.401 -0.046 1.00 97.19 103 VAL A C 1
ATOM 790 O O . VAL A 1 103 ? 3.093 -13.438 0.332 1.00 97.19 103 VAL A O 1
ATOM 793 N N . ARG A 1 104 ? 2.478 -11.319 0.743 1.00 97.31 104 ARG A N 1
ATOM 794 C CA . ARG A 1 104 ? 3.044 -11.264 2.096 1.00 97.31 104 ARG A CA 1
ATOM 795 C C . ARG A 1 104 ? 2.207 -10.408 3.042 1.00 97.31 104 ARG A C 1
ATOM 797 O O . ARG A 1 104 ? 1.944 -9.243 2.761 1.00 97.31 104 ARG A O 1
ATOM 804 N N . ILE A 1 105 ? 1.874 -10.962 4.204 1.00 97.19 105 ILE A N 1
ATOM 805 C CA . ILE A 1 105 ? 1.296 -10.229 5.335 1.00 97.19 105 ILE A CA 1
ATOM 806 C C . ILE A 1 105 ? 2.290 -10.329 6.491 1.00 97.19 105 ILE A C 1
ATOM 808 O O . ILE A 1 105 ? 2.592 -11.421 6.964 1.00 97.19 105 ILE A O 1
ATOM 812 N N . GLU A 1 106 ? 2.846 -9.194 6.898 1.00 97.69 106 GLU A N 1
ATOM 813 C CA . GLU A 1 106 ? 3.864 -9.120 7.947 1.00 97.69 106 GLU A CA 1
ATOM 814 C C . GLU A 1 106 ? 3.269 -9.224 9.360 1.00 97.69 106 GLU A C 1
ATOM 816 O O . GLU A 1 106 ? 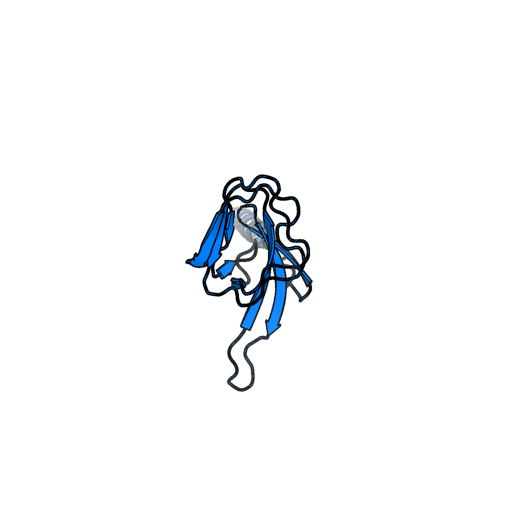2.063 -9.086 9.586 1.00 97.69 106 GLU A O 1
ATOM 821 N N . ALA A 1 107 ? 4.145 -9.437 10.345 1.00 96.38 107 ALA A N 1
ATOM 822 C CA . ALA A 1 107 ? 3.750 -9.617 11.737 1.00 96.38 107 ALA A CA 1
ATOM 823 C C . ALA A 1 107 ? 2.911 -8.445 12.283 1.00 96.38 107 ALA A C 1
ATOM 825 O O . ALA A 1 107 ? 3.195 -7.268 12.036 1.00 96.38 107 ALA A O 1
ATOM 826 N N . ASN A 1 108 ? 1.905 -8.783 13.098 1.00 95.31 108 ASN A N 1
ATOM 827 C CA . ASN A 1 108 ? 0.985 -7.840 13.746 1.00 95.31 108 ASN A CA 1
ATOM 828 C C . ASN A 1 108 ? 0.193 -6.937 12.780 1.00 95.31 108 ASN A C 1
ATOM 830 O O . ASN A 1 108 ? -0.319 -5.902 13.208 1.00 95.31 108 ASN A O 1
ATOM 834 N N . ALA A 1 109 ? 0.074 -7.294 11.497 1.00 94.56 109 ALA A N 1
ATOM 835 C CA . ALA A 1 109 ? -0.856 -6.619 10.599 1.00 94.56 109 ALA A CA 1
ATOM 836 C C . ALA A 1 109 ? -2.279 -6.641 11.184 1.00 94.56 109 ALA A C 1
ATOM 838 O O . ALA A 1 109 ? -2.751 -7.672 11.661 1.00 94.56 109 ALA A O 1
ATOM 839 N N . PHE A 1 110 ? -2.937 -5.482 11.176 1.00 92.50 110 PHE A N 1
ATOM 840 C CA . PHE A 1 110 ? -4.287 -5.259 11.704 1.00 92.50 110 PHE A CA 1
ATOM 841 C C . PHE A 1 110 ? -4.448 -5.498 13.217 1.00 92.50 110 PHE A C 1
ATOM 843 O O . PHE A 1 110 ? -5.571 -5.501 13.727 1.00 92.50 110 PHE A O 1
ATOM 850 N N . LYS A 1 111 ? -3.348 -5.653 13.970 1.00 89.25 111 LYS A N 1
ATOM 851 C CA . LYS A 1 111 ? -3.400 -5.830 15.426 1.00 89.25 111 LYS A CA 1
ATOM 852 C C . LYS A 1 111 ? -4.049 -4.616 16.095 1.00 89.25 111 LYS A C 1
ATOM 854 O O . LYS A 1 111 ? -3.653 -3.480 15.851 1.00 89.25 111 LYS A O 1
ATOM 859 N N . GLY A 1 112 ? -5.017 -4.871 16.975 1.00 80.81 112 GLY A N 1
ATOM 860 C CA . GLY A 1 112 ? -5.759 -3.824 17.684 1.00 80.81 112 GLY A CA 1
ATOM 861 C C . GLY A 1 112 ? -6.812 -3.105 16.833 1.00 80.81 112 GLY A C 1
ATOM 862 O O . GLY A 1 112 ? -7.406 -2.146 17.314 1.00 80.81 112 GLY A O 1
ATOM 863 N N . GLY A 1 113 ? -7.043 -3.544 15.590 1.00 79.38 113 GLY A N 1
ATOM 864 C CA . GLY A 1 113 ? -8.167 -3.090 14.774 1.00 79.38 113 GLY A CA 1
ATOM 865 C C . GLY A 1 113 ? -9.476 -3.796 15.136 1.00 79.38 113 GLY A C 1
ATOM 866 O O . GLY A 1 113 ? -9.485 -4.809 15.832 1.00 79.38 113 GLY A O 1
ATOM 867 N N . ASN A 1 114 ? -10.585 -3.284 14.603 1.00 85.75 114 ASN A N 1
ATOM 868 C CA . ASN A 1 114 ? -11.931 -3.826 14.819 1.00 85.75 114 ASN A CA 1
ATOM 869 C C . ASN A 1 114 ? -12.353 -4.801 13.704 1.00 85.75 114 ASN A C 1
ATOM 871 O O . ASN A 1 114 ? -13.539 -4.931 13.401 1.00 85.75 114 ASN A O 1
ATOM 875 N N . ILE A 1 115 ? -11.383 -5.455 13.054 1.00 88.06 115 ILE A N 1
ATOM 876 C CA . ILE A 1 115 ? -11.632 -6.294 11.880 1.00 88.06 115 ILE A CA 1
ATOM 877 C C . ILE A 1 115 ? -12.383 -7.562 12.283 1.00 88.06 115 ILE A C 1
ATOM 879 O O . ILE A 1 115 ? -11.868 -8.396 13.022 1.00 88.06 115 ILE A O 1
ATOM 883 N N . THR A 1 116 ? -13.589 -7.722 11.746 1.00 85.25 116 THR A N 1
ATOM 884 C CA . THR A 1 116 ? -14.422 -8.923 11.897 1.00 85.25 116 THR A CA 1
ATOM 885 C C . THR A 1 116 ? -14.470 -9.761 10.623 1.00 85.25 116 THR A C 1
ATOM 887 O O . THR A 1 116 ? -14.901 -10.911 10.664 1.00 85.25 116 THR A O 1
ATOM 890 N N . SER A 1 117 ? -14.017 -9.213 9.491 1.00 83.94 117 SER A N 1
ATOM 891 C CA . SER A 1 117 ? -13.986 -9.910 8.203 1.00 83.94 117 SER A CA 1
ATOM 892 C C . SER A 1 117 ? -12.784 -9.505 7.348 1.00 83.94 117 SER A C 1
ATOM 894 O O . SER A 1 117 ? -12.424 -8.329 7.255 1.00 83.94 117 SER A O 1
ATOM 896 N N . ALA A 1 118 ? -12.177 -10.497 6.700 1.00 82.19 118 ALA A N 1
ATOM 897 C CA . ALA A 1 118 ? -11.123 -10.318 5.712 1.00 82.19 118 ALA A CA 1
ATOM 898 C C . ALA A 1 118 ? -11.437 -11.193 4.494 1.00 82.19 118 ALA A C 1
ATOM 900 O O . ALA A 1 118 ? -11.766 -12.369 4.653 1.00 82.19 118 ALA A O 1
ATOM 901 N N . SER A 1 119 ? -11.358 -10.623 3.292 1.00 82.50 119 SER A N 1
ATOM 902 C CA . SER A 1 119 ? -11.630 -11.346 2.044 1.00 82.50 119 SER A CA 1
ATOM 903 C C . SER A 1 119 ? -10.619 -10.995 0.956 1.00 82.50 119 SER A C 1
ATOM 905 O O . SER A 1 119 ? -10.035 -9.909 0.972 1.00 82.50 119 SER A O 1
ATOM 907 N N . SER A 1 120 ? -10.395 -11.934 0.035 1.00 80.88 120 SER A N 1
ATOM 908 C CA . SER A 1 120 ? -9.536 -11.748 -1.134 1.00 80.88 120 SER A CA 1
ATOM 909 C C . SER A 1 120 ? -10.360 -11.667 -2.415 1.00 80.88 120 SER A C 1
ATOM 911 O O . SER A 1 120 ? -11.286 -12.464 -2.584 1.00 80.88 120 SE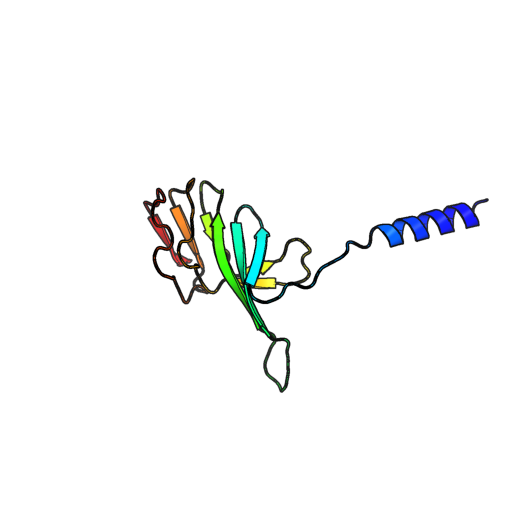R A O 1
ATOM 913 N N . THR A 1 121 ? -9.981 -10.767 -3.318 1.00 75.31 121 THR A N 1
ATOM 914 C CA . THR A 1 121 ? -10.558 -10.604 -4.664 1.00 75.31 121 THR A CA 1
ATOM 915 C C . THR A 1 121 ? -9.539 -10.883 -5.751 1.00 75.31 121 THR A C 1
ATOM 917 O O . THR A 1 121 ? -8.370 -10.459 -5.575 1.00 75.31 121 THR A O 1
#

Solvent-accessible surface area (backbone atoms only — not comparable to full-atom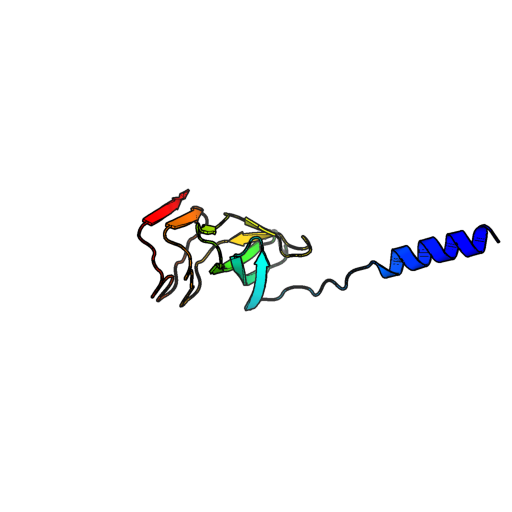 values): 6672 Å² total; per-residue (Å²): 113,71,67,61,54,50,51,50,53,54,54,52,60,62,68,64,66,72,87,77,75,83,84,50,69,69,39,70,52,63,51,96,56,32,32,33,29,32,69,37,81,44,72,62,52,98,90,43,74,60,44,39,30,24,22,42,38,34,33,71,36,56,64,38,75,48,57,46,58,50,54,48,86,82,64,82,48,71,25,37,30,36,28,38,29,63,59,15,42,30,72,57,14,40,38,40,39,36,32,73,52,48,79,42,76,37,65,55,49,49,60,90,32,57,65,79,45,77,49,77,89

Radius of gyration: 19.19 Å; Cα contacts (8 Å, |Δi|>4): 251; chains: 1; bounding box: 33×58×44 Å

pLDDT: mean 90.63, std 10.79, range [57.09, 98.81]

Mean predicted aligned error: 7.12 Å